Protein AF-A0A356P9M8-F1 (afdb_monomer)

Foldseek 3Di:
DVPDDDDPVVVVVVVVVVVVVVLVVVLVVCVVVVHDRCQPVHHDCVRCVVVVHHDDDD

Mean predicted aligned error: 3.67 Å

Sequence (58 aa):
MYGETWTNGHTLRALIDHQIHHRGQITVLMRQAGLKVPGIYGPSREDWRQMGMKPPRI

pLDDT: mean 94.5, std 4.6, range [74.56, 98.44]

Radius of gyration: 16.34 Å; Cα contacts (8 Å, |Δi|>4): 24; chains: 1; bounding box: 33×27×39 Å

Struc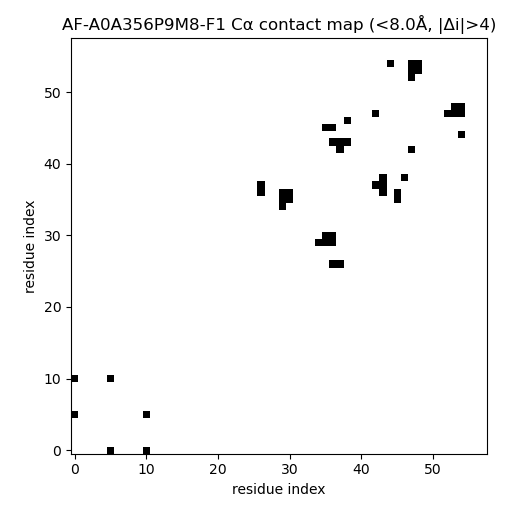ture (mmCIF, N/CA/C/O backbone):
data_AF-A0A356P9M8-F1
#
_entry.id   AF-A0A356P9M8-F1
#
loop_
_atom_site.group_PDB
_atom_site.id
_atom_site.type_symbol
_atom_site.label_atom_id
_atom_site.label_alt_id
_atom_site.label_comp_id
_atom_site.label_asym_id
_atom_site.label_entity_id
_atom_site.label_seq_id
_atom_site.pdbx_PDB_ins_code
_atom_site.Cartn_x
_atom_site.Cartn_y
_atom_site.Cartn_z
_atom_site.occupancy
_atom_site.B_iso_or_equiv
_atom_site.auth_seq_id
_atom_site.auth_comp_id
_atom_site.auth_asym_id
_atom_site.auth_atom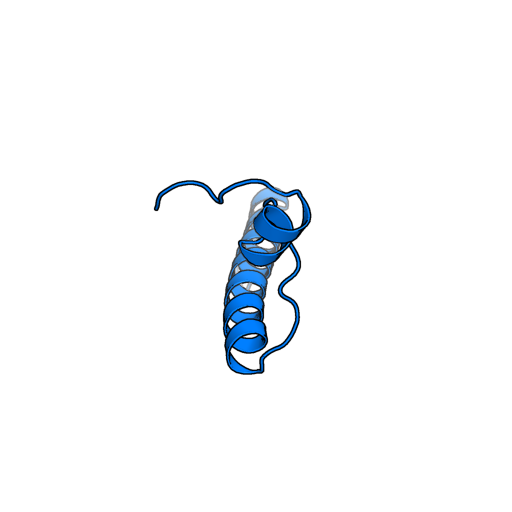_id
_atom_site.pdbx_PDB_model_num
ATOM 1 N N . MET A 1 1 ? 11.565 -8.037 -17.183 1.00 76.88 1 MET A N 1
ATOM 2 C CA . MET A 1 1 ? 10.990 -8.901 -16.134 1.00 76.88 1 MET A CA 1
ATOM 3 C C . MET A 1 1 ? 10.347 -10.098 -16.826 1.00 76.88 1 MET A C 1
ATOM 5 O O . MET A 1 1 ? 9.876 -9.915 -17.936 1.00 76.88 1 MET A O 1
ATOM 9 N N . TYR A 1 2 ? 10.369 -11.305 -16.248 1.00 87.31 2 TYR A N 1
ATOM 10 C CA . TYR A 1 2 ? 9.749 -12.501 -16.860 1.00 87.31 2 TYR A CA 1
ATOM 11 C C . TYR A 1 2 ? 10.192 -12.808 -18.308 1.00 87.31 2 TYR A C 1
ATOM 13 O O . TYR A 1 2 ? 9.380 -13.153 -19.156 1.00 87.31 2 TYR A O 1
ATOM 21 N N . GLY A 1 3 ? 11.488 -12.669 -18.601 1.00 92.12 3 GLY A N 1
ATOM 22 C CA . GLY A 1 3 ? 12.043 -12.895 -19.945 1.00 92.12 3 GLY A CA 1
ATOM 23 C C . GLY A 1 3 ? 12.081 -11.656 -20.846 1.00 92.12 3 GLY A C 1
ATOM 24 O O . GLY A 1 3 ? 12.736 -11.686 -21.881 1.00 92.12 3 GLY A O 1
ATOM 25 N N . GLU A 1 4 ? 11.467 -10.545 -20.437 1.00 92.94 4 GLU A N 1
ATOM 26 C CA . GLU A 1 4 ? 11.512 -9.277 -21.175 1.00 92.94 4 GLU A CA 1
ATOM 27 C C . GLU A 1 4 ? 12.590 -8.320 -20.639 1.00 92.94 4 GLU A C 1
ATOM 29 O O . GLU A 1 4 ? 12.900 -8.315 -19.441 1.00 92.94 4 GLU A O 1
ATOM 34 N N . THR A 1 5 ? 13.104 -7.429 -21.490 1.00 95.31 5 THR A N 1
ATOM 35 C CA . THR A 1 5 ? 13.957 -6.305 -21.065 1.00 95.31 5 THR A CA 1
ATOM 36 C C . THR A 1 5 ? 13.086 -5.100 -20.742 1.00 95.31 5 THR A C 1
ATOM 38 O O . THR A 1 5 ? 12.397 -4.572 -21.609 1.00 95.31 5 THR A O 1
ATOM 41 N N . TRP A 1 6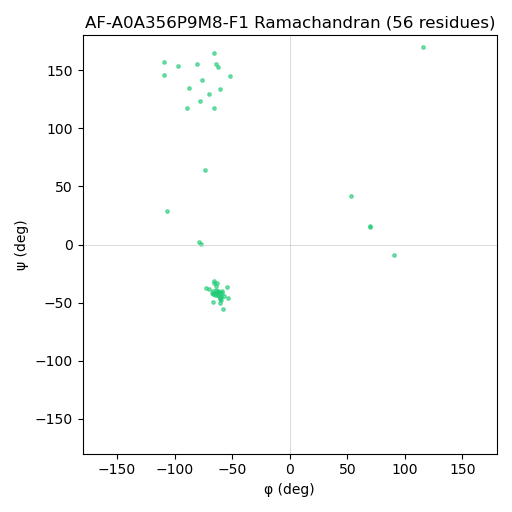 ? 13.106 -4.655 -19.487 1.00 96.88 6 TRP A N 1
ATOM 42 C CA . TRP A 1 6 ? 12.332 -3.499 -19.033 1.00 96.88 6 TRP A CA 1
ATOM 43 C C . TRP A 1 6 ? 13.257 -2.325 -18.742 1.00 96.88 6 TRP A C 1
ATOM 45 O O . TRP A 1 6 ? 14.366 -2.509 -18.246 1.00 96.88 6 TRP A O 1
ATOM 55 N N . THR A 1 7 ? 12.783 -1.105 -18.996 1.00 97.94 7 THR A N 1
ATOM 56 C CA . THR A 1 7 ? 13.480 0.092 -18.515 1.00 97.94 7 THR A CA 1
ATOM 57 C C . THR A 1 7 ? 13.475 0.116 -16.984 1.00 97.94 7 THR A C 1
ATOM 59 O O . THR A 1 7 ? 12.581 -0.440 -16.331 1.00 97.94 7 THR A O 1
ATOM 62 N N . ASN A 1 8 ? 14.451 0.803 -16.388 1.00 97.31 8 ASN A N 1
ATOM 63 C CA . ASN A 1 8 ? 14.510 0.961 -14.932 1.00 97.31 8 ASN A CA 1
ATOM 64 C C . ASN A 1 8 ? 13.242 1.637 -14.387 1.00 97.31 8 ASN A C 1
ATOM 66 O O . ASN A 1 8 ? 12.705 1.209 -13.368 1.00 97.31 8 ASN A O 1
ATOM 70 N N . GLY A 1 9 ? 12.721 2.642 -15.103 1.00 98.25 9 GLY A N 1
ATOM 71 C CA . GLY A 1 9 ? 11.479 3.327 -14.741 1.00 98.25 9 GLY A CA 1
ATOM 72 C C . GLY A 1 9 ? 10.265 2.395 -14.729 1.00 98.25 9 GLY A C 1
ATOM 73 O O . GLY A 1 9 ? 9.496 2.413 -13.770 1.00 98.25 9 GLY A O 1
ATOM 74 N N . HIS A 1 10 ? 10.124 1.529 -15.741 1.00 97.50 10 HIS A N 1
ATOM 75 C CA . HIS A 1 10 ? 9.044 0.537 -15.766 1.00 97.50 10 HIS A CA 1
ATOM 76 C C . HIS A 1 10 ? 9.169 -0.484 -14.641 1.00 97.50 10 HIS A C 1
ATOM 78 O O . HIS A 1 10 ? 8.183 -0.773 -13.968 1.00 97.50 10 HIS A O 1
ATOM 84 N N . THR A 1 11 ? 10.378 -0.987 -14.391 1.00 97.00 11 THR A N 1
ATOM 85 C CA . THR A 1 11 ? 10.617 -1.935 -13.295 1.00 97.00 11 THR A CA 1
ATOM 86 C C . THR A 1 11 ? 10.248 -1.326 -11.944 1.00 97.00 11 THR A C 1
ATOM 88 O O . THR A 1 11 ? 9.508 -1.940 -11.178 1.00 97.00 11 THR A O 1
ATOM 91 N N . LEU A 1 12 ? 10.701 -0.100 -11.668 1.00 98.12 12 LEU A N 1
ATOM 92 C CA . LEU A 1 12 ? 10.390 0.595 -10.421 1.00 98.12 12 LEU A CA 1
ATOM 93 C C . LEU A 1 12 ? 8.882 0.814 -10.257 1.00 98.12 12 LEU A C 1
ATOM 95 O O . LEU A 1 12 ? 8.331 0.534 -9.195 1.00 98.12 12 LEU A O 1
ATOM 99 N N . ARG A 1 13 ? 8.208 1.276 -11.315 1.00 98.19 13 ARG A N 1
ATOM 100 C CA . ARG A 1 13 ? 6.763 1.509 -11.285 1.00 98.19 13 ARG A CA 1
ATOM 101 C C . ARG A 1 13 ? 5.984 0.227 -11.001 1.00 98.19 13 ARG A C 1
ATOM 103 O O . ARG A 1 13 ? 5.139 0.231 -10.113 1.00 98.19 13 ARG A O 1
ATOM 110 N N . ALA A 1 14 ? 6.310 -0.864 -11.691 1.00 97.44 14 ALA A N 1
ATOM 111 C CA . ALA A 1 14 ? 5.644 -2.146 -11.491 1.00 97.44 14 ALA A CA 1
ATOM 112 C C . ALA A 1 14 ? 5.773 -2.645 -10.044 1.00 97.44 14 ALA A C 1
ATOM 114 O O . ALA A 1 14 ? 4.797 -3.117 -9.464 1.00 97.44 14 ALA A O 1
ATOM 115 N N . LEU A 1 15 ? 6.953 -2.497 -9.433 1.00 97.69 15 LEU A N 1
ATOM 116 C CA . LEU A 1 15 ? 7.169 -2.881 -8.037 1.00 97.69 15 LEU A CA 1
ATOM 117 C C . LEU A 1 15 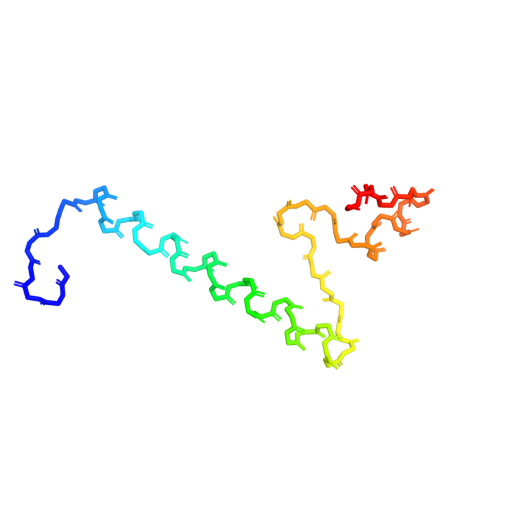? 6.386 -1.996 -7.060 1.00 97.69 15 LEU A C 1
ATOM 119 O O . LEU A 1 15 ? 5.791 -2.518 -6.118 1.00 97.69 15 LEU A O 1
ATOM 123 N N . ILE A 1 16 ? 6.352 -0.680 -7.289 1.00 98.31 16 ILE A N 1
ATOM 124 C CA . ILE A 1 16 ? 5.564 0.253 -6.472 1.00 98.31 16 ILE A CA 1
ATOM 125 C C . ILE A 1 16 ? 4.078 -0.114 -6.539 1.00 98.31 16 ILE A C 1
ATOM 127 O O . ILE A 1 16 ? 3.444 -0.286 -5.498 1.00 98.31 16 ILE A O 1
ATOM 131 N N . ASP A 1 17 ? 3.535 -0.298 -7.743 1.00 98.44 17 ASP A N 1
ATOM 132 C CA . ASP A 1 17 ? 2.118 -0.614 -7.941 1.00 98.44 17 ASP A CA 1
ATOM 133 C C . ASP A 1 17 ? 1.760 -1.978 -7.322 1.00 98.44 17 ASP A C 1
ATOM 135 O O . ASP A 1 17 ? 0.729 -2.118 -6.658 1.00 98.44 17 ASP A O 1
ATOM 139 N N . HIS A 1 18 ? 2.651 -2.967 -7.434 1.00 98.00 18 HIS A N 1
ATOM 140 C CA . HIS A 1 18 ? 2.485 -4.279 -6.808 1.00 98.00 18 HIS A CA 1
ATOM 141 C C . HIS A 1 18 ? 2.464 -4.200 -5.271 1.00 98.00 18 HIS A C 1
ATOM 143 O O . HIS A 1 18 ? 1.618 -4.815 -4.616 1.00 98.00 18 HIS A O 1
ATOM 149 N N . GLN A 1 19 ? 3.343 -3.391 -4.674 1.00 98.19 19 GLN A N 1
ATOM 150 C CA . GLN A 1 19 ? 3.336 -3.156 -3.230 1.00 98.19 19 GLN A CA 1
ATOM 151 C C . GLN A 1 19 ? 2.083 -2.407 -2.770 1.00 98.19 19 GLN A C 1
ATOM 153 O O . GLN A 1 19 ? 1.530 -2.744 -1.722 1.00 98.19 19 GLN A O 1
ATOM 158 N N . ILE A 1 20 ? 1.619 -1.410 -3.530 1.00 98.19 20 ILE A N 1
ATOM 159 C CA . ILE A 1 20 ? 0.370 -0.690 -3.243 1.00 98.19 20 ILE A CA 1
ATOM 160 C C . ILE A 1 20 ? -0.811 -1.671 -3.253 1.00 98.19 20 ILE A C 1
ATOM 162 O O . ILE A 1 20 ? -1.615 -1.667 -2.317 1.00 98.19 20 ILE A O 1
ATOM 166 N N . HIS A 1 21 ? -0.876 -2.557 -4.253 1.00 98.31 21 HIS A N 1
ATOM 167 C CA . HIS A 1 21 ? -1.915 -3.581 -4.367 1.00 98.31 21 HIS A CA 1
ATOM 168 C C . HIS A 1 21 ? -1.959 -4.501 -3.139 1.00 98.31 21 HIS A C 1
ATOM 170 O O . HIS A 1 21 ? -2.992 -4.600 -2.471 1.00 98.31 21 HIS A O 1
ATOM 176 N N . HIS A 1 22 ? -0.831 -5.127 -2.788 1.00 98.31 22 HIS A N 1
ATOM 177 C CA . HIS A 1 22 ? -0.779 -6.027 -1.634 1.00 98.31 22 HIS A CA 1
ATOM 178 C C . HIS A 1 22 ? -1.012 -5.303 -0.311 1.00 98.31 22 HIS A C 1
ATOM 180 O O . HIS A 1 22 ? -1.654 -5.845 0.587 1.00 98.31 22 HIS A O 1
ATOM 186 N N . ARG A 1 23 ? -0.576 -4.047 -0.186 1.00 97.31 23 ARG A N 1
ATOM 187 C CA . ARG A 1 23 ? -0.886 -3.243 0.997 1.00 97.31 23 ARG A CA 1
ATOM 188 C C . ARG A 1 23 ? -2.388 -3.012 1.142 1.00 97.31 23 ARG A C 1
ATOM 190 O O . ARG A 1 23 ? -2.900 -3.127 2.251 1.00 97.31 23 ARG A O 1
ATOM 197 N N . GLY A 1 24 ? -3.094 -2.743 0.043 1.00 95.25 24 GLY A N 1
ATOM 198 C CA . GLY A 1 24 ? -4.556 -2.661 0.028 1.00 95.25 24 GLY A CA 1
ATOM 199 C C . GLY A 1 24 ? -5.229 -3.970 0.452 1.00 95.25 24 GLY A C 1
ATOM 200 O O . GLY A 1 24 ? -6.167 -3.951 1.242 1.00 95.25 24 GLY A O 1
ATOM 201 N N . GLN A 1 25 ? -4.720 -5.120 0.005 1.00 98.06 25 GLN A N 1
ATOM 202 C CA . GLN A 1 25 ? -5.235 -6.421 0.452 1.00 98.06 25 GLN A CA 1
ATOM 203 C C . GLN A 1 25 ? -5.022 -6.637 1.957 1.00 98.06 25 GLN A C 1
ATOM 205 O O . GLN A 1 25 ? -5.937 -7.064 2.662 1.00 98.06 25 GLN A O 1
ATOM 210 N N . ILE A 1 26 ? -3.839 -6.289 2.472 1.00 97.81 26 ILE A N 1
ATOM 211 C CA . ILE A 1 26 ? -3.513 -6.438 3.894 1.00 97.81 26 ILE A CA 1
ATOM 212 C C . ILE A 1 26 ? -4.424 -5.563 4.764 1.00 97.81 26 ILE A C 1
ATOM 214 O O . ILE A 1 26 ? -4.895 -6.039 5.794 1.00 97.81 26 ILE A O 1
ATOM 218 N N . THR A 1 27 ? -4.738 -4.321 4.372 1.00 96.00 27 THR A N 1
ATOM 219 C CA . THR A 1 27 ? -5.623 -3.462 5.187 1.00 96.00 27 THR A CA 1
ATOM 220 C C . THR A 1 27 ? -7.037 -4.036 5.327 1.00 96.00 27 THR A C 1
ATOM 222 O O . THR A 1 27 ? -7.645 -3.891 6.391 1.00 96.00 27 THR A O 1
ATOM 225 N N . VAL A 1 28 ? -7.546 -4.741 4.309 1.00 95.81 28 VAL A N 1
ATOM 226 C CA . VAL A 1 28 ? -8.825 -5.468 4.387 1.00 95.81 28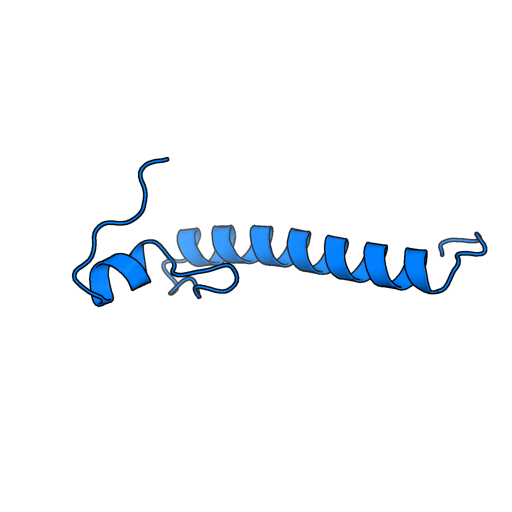 VAL A CA 1
ATOM 227 C C . VAL A 1 28 ? -8.733 -6.628 5.377 1.00 95.81 28 VAL A C 1
ATOM 229 O O . VAL A 1 28 ? -9.574 -6.726 6.273 1.00 95.81 28 VAL A O 1
ATOM 232 N N . LEU A 1 29 ? -7.692 -7.460 5.269 1.00 98.19 29 LEU A N 1
ATOM 233 C CA . LEU A 1 29 ? -7.480 -8.600 6.170 1.00 98.19 29 LEU A CA 1
ATOM 234 C C . LEU A 1 29 ? -7.316 -8.153 7.628 1.00 98.19 29 LEU A C 1
ATOM 236 O O . LEU A 1 29 ? -7.927 -8.726 8.526 1.00 98.19 29 LEU A O 1
ATOM 240 N N . MET A 1 30 ? -6.553 -7.083 7.870 1.00 97.44 30 MET A N 1
ATOM 241 C CA . MET A 1 30 ? -6.401 -6.495 9.203 1.00 97.44 30 MET A CA 1
ATOM 242 C C . MET A 1 30 ? -7.753 -6.087 9.794 1.00 97.44 30 MET A C 1
ATOM 244 O O . MET A 1 30 ? -8.026 -6.389 10.954 1.00 97.44 30 MET A O 1
ATOM 248 N N . ARG A 1 31 ? -8.623 -5.449 8.996 1.00 95.00 31 ARG A N 1
ATOM 249 C CA . ARG A 1 31 ? -9.960 -5.045 9.451 1.00 95.00 31 ARG A CA 1
ATOM 250 C C . ARG A 1 31 ? -10.840 -6.253 9.775 1.00 95.00 31 ARG A C 1
ATOM 252 O O . ARG A 1 31 ? -11.533 -6.226 10.787 1.00 95.00 31 ARG A O 1
ATOM 259 N N . GLN A 1 32 ? -10.797 -7.304 8.958 1.00 97.19 32 GLN A N 1
ATOM 260 C CA . GLN A 1 32 ? -11.531 -8.549 9.222 1.00 97.19 32 GLN A CA 1
ATOM 261 C C . GLN A 1 32 ? -11.041 -9.252 10.495 1.00 97.19 32 GLN A C 1
ATOM 263 O O . GLN A 1 32 ? -11.848 -9.794 11.242 1.00 97.19 32 GLN A O 1
ATOM 268 N N . ALA A 1 33 ? -9.740 -9.182 10.777 1.00 98.06 33 ALA A N 1
ATOM 269 C CA . ALA A 1 33 ? -9.134 -9.717 11.993 1.00 98.06 33 ALA A CA 1
ATOM 270 C C . ALA A 1 33 ? -9.314 -8.819 13.236 1.00 98.06 33 ALA A C 1
ATOM 272 O O . ALA A 1 33 ? -8.780 -9.133 14.297 1.00 98.06 33 ALA A O 1
ATOM 273 N N . GLY A 1 34 ? -10.020 -7.685 13.129 1.00 96.00 34 GLY A N 1
ATOM 274 C CA . GLY A 1 34 ? -10.203 -6.742 14.240 1.00 96.00 34 GLY A CA 1
ATOM 275 C C . GLY A 1 34 ? -8.935 -5.977 14.645 1.00 96.00 34 GLY A C 1
ATOM 276 O O . GLY A 1 34 ? -8.896 -5.374 15.716 1.00 96.00 34 GLY A O 1
ATOM 277 N N . LEU A 1 35 ? -7.894 -5.982 13.806 1.00 96.31 35 LEU A N 1
ATOM 278 C CA . LEU A 1 35 ? -6.639 -5.272 14.052 1.00 96.31 35 LEU A CA 1
ATOM 279 C C . LEU A 1 35 ? -6.756 -3.784 13.693 1.00 96.31 35 LEU A C 1
ATOM 281 O O . LEU A 1 35 ? -7.547 -3.383 12.835 1.00 96.31 35 LEU A O 1
ATOM 285 N N . LYS A 1 36 ? -5.913 -2.946 14.313 1.00 93.94 36 LYS A N 1
ATOM 286 C CA . LYS A 1 36 ? -5.820 -1.520 13.963 1.00 93.94 36 LYS A CA 1
ATOM 287 C C . LYS A 1 36 ? -5.277 -1.369 12.540 1.00 93.94 36 LYS A C 1
ATOM 289 O O . LYS A 1 36 ? -4.125 -1.708 12.284 1.00 93.94 36 LYS A O 1
ATOM 294 N N . VAL A 1 37 ? -6.074 -0.795 11.641 1.00 95.88 37 VAL A N 1
ATOM 295 C CA . VAL A 1 37 ? -5.626 -0.436 10.289 1.00 95.88 37 VAL A CA 1
ATOM 296 C C . VAL A 1 37 ? -4.804 0.859 10.354 1.00 95.88 37 VAL A C 1
ATOM 298 O O . VAL A 1 37 ? -5.316 1.864 10.846 1.00 95.88 37 VAL A O 1
ATOM 301 N N . PRO A 1 38 ? -3.551 0.878 9.871 1.00 95.06 38 PRO A N 1
ATOM 302 C CA . PRO A 1 38 ? -2.750 2.096 9.843 1.00 95.06 38 PRO A CA 1
ATOM 303 C C . PRO A 1 38 ? -3.194 3.040 8.715 1.00 95.06 38 PRO A C 1
ATOM 305 O O . PRO A 1 38 ? -3.481 2.601 7.599 1.00 95.06 38 PRO A O 1
ATOM 308 N N . GLY A 1 39 ? -3.188 4.347 8.980 1.00 93.94 39 GLY A N 1
ATOM 309 C CA . GLY A 1 39 ? -3.456 5.395 7.992 1.00 93.94 39 GLY A CA 1
ATOM 310 C C . GLY A 1 39 ? -2.314 5.632 6.991 1.00 93.94 39 GLY A C 1
ATOM 311 O O . GLY A 1 39 ? -1.707 6.698 6.988 1.00 93.94 39 GLY A O 1
ATOM 312 N N . ILE A 1 40 ? -1.990 4.638 6.154 1.00 91.50 40 ILE A N 1
ATOM 313 C CA . ILE A 1 40 ? -0.829 4.699 5.239 1.00 91.50 40 ILE A CA 1
ATOM 314 C C . ILE A 1 40 ? -1.014 5.706 4.093 1.00 91.50 40 ILE A C 1
ATOM 316 O O . ILE A 1 40 ? -0.068 6.391 3.721 1.00 91.50 40 ILE A O 1
ATOM 320 N N . TYR A 1 41 ? -2.222 5.806 3.538 1.00 91.94 41 TYR A N 1
ATOM 321 C CA . TYR A 1 41 ? -2.549 6.711 2.423 1.00 91.94 41 TYR A CA 1
ATOM 322 C C . TYR A 1 41 ? -3.391 7.910 2.889 1.00 91.94 41 TYR A C 1
ATOM 324 O O . TYR A 1 41 ? -4.215 8.433 2.145 1.00 91.94 41 TYR A O 1
ATOM 332 N N . GLY A 1 42 ? -3.209 8.308 4.149 1.00 93.12 42 GLY A N 1
ATOM 333 C CA . GLY A 1 42 ? -4.070 9.241 4.874 1.00 93.12 42 GLY A CA 1
ATOM 334 C C . GLY A 1 42 ? -4.763 8.563 6.061 1.00 93.12 42 GLY A C 1
ATOM 335 O O . GLY A 1 42 ? -4.697 7.336 6.185 1.00 93.12 42 GLY A O 1
ATOM 336 N N . PRO A 1 43 ? -5.420 9.331 6.950 1.00 95.12 43 PRO A N 1
ATOM 337 C CA . PRO A 1 43 ? -5.972 8.782 8.185 1.00 95.12 43 PRO A CA 1
ATOM 338 C C . PRO A 1 43 ? -7.017 7.693 7.908 1.00 95.12 43 PRO A C 1
ATOM 340 O O . PRO A 1 43 ? -7.919 7.873 7.082 1.00 95.12 43 PRO A O 1
ATOM 343 N N . SER A 1 44 ? -6.917 6.563 8.615 1.00 94.06 44 SER A N 1
ATOM 344 C CA . SER A 1 44 ? -7.960 5.532 8.589 1.00 94.06 44 SER A CA 1
ATOM 345 C C . SER A 1 44 ? -9.260 6.061 9.215 1.00 94.06 44 SER A C 1
ATOM 347 O O . SER A 1 44 ? -9.260 7.070 9.924 1.00 94.06 44 SER A O 1
ATOM 349 N N . ARG A 1 45 ? -10.397 5.380 9.001 1.00 89.81 45 ARG A N 1
ATOM 350 C CA . ARG A 1 45 ? -11.685 5.766 9.629 1.00 89.81 45 ARG A CA 1
ATOM 351 C C . ARG A 1 45 ? -11.567 5.860 11.151 1.00 89.81 45 ARG A C 1
ATOM 353 O O . ARG A 1 45 ? -12.195 6.706 11.781 1.00 89.81 45 ARG A O 1
ATOM 360 N N . GLU A 1 46 ? -10.780 4.967 11.729 1.00 90.69 46 GLU A N 1
ATOM 361 C CA . GLU A 1 46 ? -10.513 4.879 13.151 1.00 90.69 46 GLU A CA 1
ATOM 362 C C . GLU A 1 46 ? -9.604 6.025 13.623 1.00 90.69 46 GLU A C 1
ATOM 364 O O . GLU A 1 46 ? -9.855 6.575 14.697 1.00 90.69 46 GLU A O 1
ATOM 369 N N . ASP A 1 47 ? -8.619 6.430 12.815 1.00 94.44 47 ASP A N 1
ATOM 370 C CA . ASP A 1 47 ? -7.758 7.585 13.104 1.00 94.44 47 ASP A CA 1
ATOM 371 C C . ASP A 1 47 ? -8.554 8.899 13.072 1.00 94.44 47 ASP A C 1
ATOM 373 O O . ASP A 1 47 ? -8.431 9.700 13.995 1.00 94.44 47 ASP A O 1
ATOM 377 N N . TRP A 1 48 ? -9.447 9.094 12.089 1.00 94.31 48 TRP A N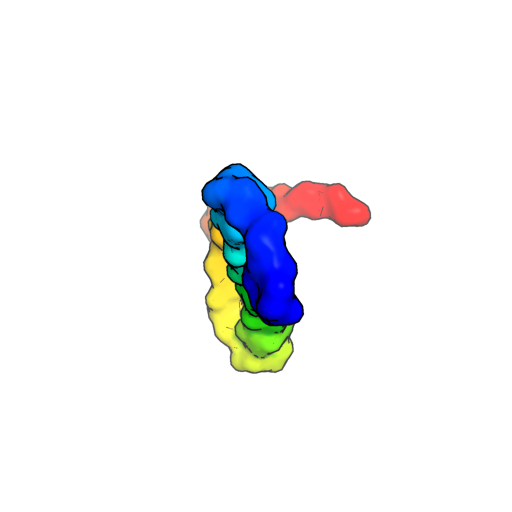 1
ATOM 378 C CA . TRP A 1 48 ? -10.354 10.255 12.054 1.00 94.31 48 TRP A CA 1
ATOM 379 C C . TRP A 1 48 ? -11.148 10.389 13.358 1.00 94.31 48 TRP A C 1
ATOM 381 O O . TRP A 1 48 ? -11.199 11.465 13.957 1.00 94.31 48 TRP A O 1
ATOM 391 N N . ARG A 1 49 ? -11.706 9.272 13.845 1.00 90.62 49 ARG A N 1
ATOM 392 C CA . ARG A 1 49 ? -12.438 9.236 15.117 1.00 90.62 49 ARG A CA 1
ATOM 393 C C . ARG A 1 49 ? -11.542 9.592 16.308 1.00 90.62 49 ARG A C 1
ATOM 395 O O . ARG A 1 49 ? -12.001 10.291 17.204 1.00 90.62 49 ARG A O 1
ATOM 402 N N . GLN A 1 50 ? -10.289 9.129 16.3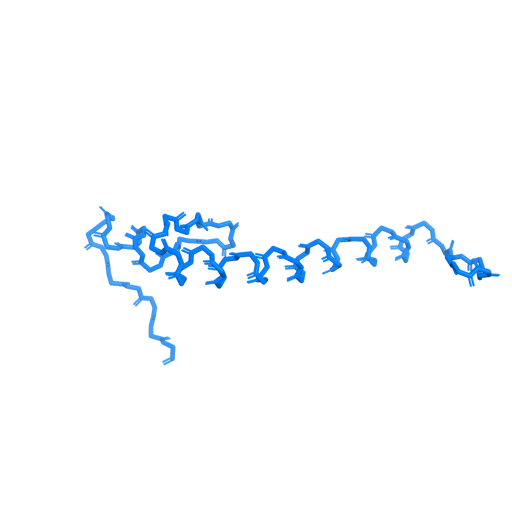28 1.00 91.69 50 GLN A N 1
ATOM 403 C CA . GLN A 1 50 ? -9.319 9.472 17.382 1.00 91.69 50 GLN A CA 1
ATOM 404 C C . GLN A 1 50 ? -8.951 10.961 17.373 1.00 91.69 50 GLN A C 1
ATOM 406 O O . GLN A 1 50 ? -8.732 11.536 18.432 1.00 91.69 50 GLN A O 1
ATOM 411 N N . MET A 1 51 ? -8.953 11.599 16.202 1.00 93.94 51 MET A N 1
ATOM 412 C CA . MET A 1 51 ? -8.742 13.044 16.052 1.00 93.94 51 MET A CA 1
ATOM 413 C C . MET A 1 51 ? -9.978 13.885 16.427 1.00 93.94 51 MET A C 1
ATOM 415 O O . MET A 1 51 ? -9.945 15.105 16.295 1.00 93.94 51 MET A O 1
ATOM 419 N N . GLY A 1 52 ? -11.090 13.268 16.848 1.00 94.62 52 GLY A N 1
ATOM 420 C CA . GLY A 1 52 ? -12.348 13.976 17.111 1.00 94.62 52 GLY A CA 1
ATOM 421 C C . GLY A 1 52 ? -13.031 14.509 15.846 1.00 94.62 52 GLY A C 1
ATOM 422 O O . GLY A 1 52 ? -13.925 15.349 15.927 1.00 94.62 52 GLY A O 1
ATOM 423 N N . MET A 1 53 ? -12.624 14.026 14.670 1.00 94.00 53 MET A N 1
ATOM 424 C CA . MET A 1 53 ? -13.126 14.463 13.372 1.00 94.00 53 MET A CA 1
ATOM 425 C C . MET A 1 53 ? -13.992 13.378 12.718 1.00 94.00 53 MET A C 1
ATOM 427 O O . MET A 1 53 ? -13.896 12.186 13.022 1.00 94.00 53 MET A O 1
ATOM 431 N N . LYS A 1 54 ? -14.868 13.785 11.795 1.00 92.75 54 LYS A N 1
ATOM 432 C CA . LY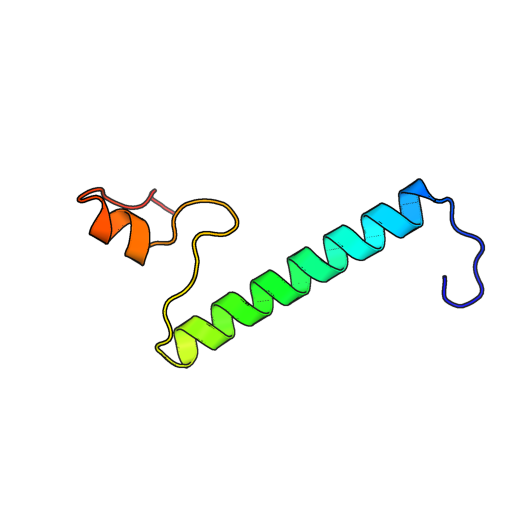S A 1 54 ? -15.658 12.841 10.993 1.00 92.75 54 LYS A CA 1
ATOM 433 C C . LYS A 1 54 ? -14.857 12.438 9.750 1.00 92.75 54 LYS A C 1
ATOM 435 O O . LYS A 1 54 ? -14.312 13.328 9.100 1.00 92.75 54 LYS A O 1
ATOM 440 N N . PRO A 1 55 ? -14.800 11.142 9.394 1.00 91.75 55 PRO A N 1
ATOM 441 C CA . PRO A 1 55 ? -14.168 10.728 8.148 1.00 91.75 55 PRO A CA 1
ATOM 442 C C . PRO A 1 55 ? -14.908 11.326 6.934 1.00 91.75 55 PRO A C 1
ATOM 444 O O . PRO A 1 55 ? -16.118 11.571 7.030 1.00 91.75 55 PRO A O 1
ATOM 447 N N . PRO A 1 56 ? -14.215 11.535 5.795 1.00 89.44 56 PRO A N 1
ATOM 448 C CA . PRO A 1 56 ? -14.836 11.979 4.550 1.00 89.44 56 PRO A CA 1
ATOM 449 C C . PRO A 1 56 ? -16.025 11.093 4.161 1.00 89.44 56 PRO A C 1
ATOM 451 O O . PRO A 1 56 ? -16.010 9.881 4.399 1.00 89.44 56 PRO A O 1
ATOM 454 N N . ARG A 1 57 ? -17.058 11.696 3.562 1.00 86.88 57 ARG A N 1
ATOM 455 C CA . ARG A 1 57 ? -18.163 10.933 2.971 1.00 86.88 57 ARG A CA 1
ATOM 456 C C . ARG A 1 57 ? -17.648 10.208 1.727 1.00 86.88 57 ARG A C 1
ATOM 458 O O . ARG A 1 57 ? -16.990 10.832 0.899 1.00 86.88 57 ARG A O 1
ATOM 465 N N . ILE A 1 58 ? -17.924 8.908 1.668 1.00 74.56 58 ILE A N 1
ATOM 466 C CA . ILE A 1 58 ? -17.683 8.033 0.515 1.00 74.56 58 ILE A CA 1
ATOM 467 C C . ILE A 1 58 ? -18.927 8.077 -0.365 1.00 74.56 58 ILE A C 1
ATOM 469 O O . ILE A 1 58 ? -20.031 8.091 0.232 1.00 74.56 58 ILE A O 1
#

Secondary structure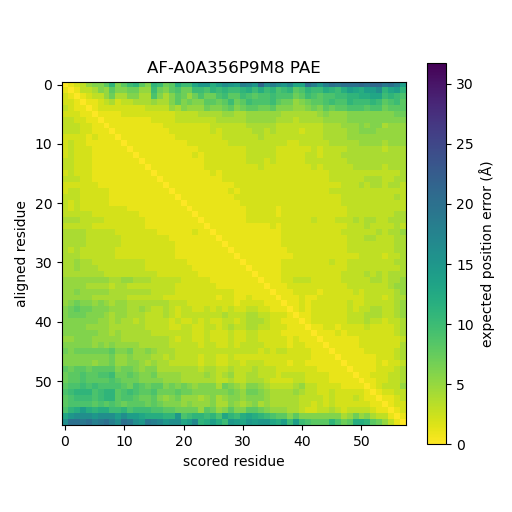 (DSSP, 8-state):
-TTS---HHHHHHHHHHHHHHHHHHHHHHHHHTTPPPP-TTS--HHHHHHTT-PPPP-

Solvent-accessible surface area (backbone atoms only — not comparable to full-atom values): 3613 Å² total; per-residue (Å²): 87,98,93,47,93,62,54,69,68,57,52,52,49,53,52,52,52,52,50,53,52,54,49,56,53,49,47,53,53,32,51,76,71,71,43,89,59,76,46,82,94,48,75,28,71,66,50,24,52,74,70,76,41,80,60,80,88,129